Protein AF-A0A7J5EAX3-F1 (afdb_monomer)

Radius of gyration: 23.82 Å; Cα contacts (8 Å, |Δi|>4): 60; chains: 1; bounding box: 73×25×52 Å

pLDDT: mean 86.67, std 15.31, range [52.47, 98.12]

Mean predicted aligned error: 9.85 Å

Sequence (84 aa):
MRKYLFPFLMIVLLFQFTSAQNIPEGYKKIKELGGIEEYKMESNDLTVLLMEDHSAPVLTFLVTYLVGSKNEVTGTTGATHILE

Structure (mmCIF, N/CA/C/O backbone):
data_AF-A0A7J5EAX3-F1
#
_entry.id   AF-A0A7J5EAX3-F1
#
loop_
_atom_site.group_PDB
_atom_site.id
_atom_site.type_symbol
_atom_site.label_atom_id
_atom_site.label_alt_id
_atom_site.label_comp_id
_atom_site.label_asym_id
_atom_site.label_entity_id
_atom_site.label_seq_id
_atom_site.pdbx_PDB_ins_code
_atom_site.Cartn_x
_atom_site.Cartn_y
_atom_site.Cartn_z
_atom_site.occupancy
_atom_site.B_iso_or_equiv
_atom_site.auth_seq_id
_atom_site.auth_comp_id
_atom_site.auth_asym_id
_atom_site.auth_atom_id
_atom_site.pdbx_PDB_model_num
ATOM 1 N N . MET A 1 1 ? 47.592 1.146 -33.871 1.00 55.59 1 MET A N 1
ATOM 2 C CA . MET A 1 1 ? 46.806 1.341 -32.627 1.00 55.59 1 MET A CA 1
ATOM 3 C C . MET A 1 1 ? 45.283 1.202 -32.797 1.00 55.59 1 MET A C 1
ATOM 5 O O . MET A 1 1 ? 44.611 0.956 -31.811 1.00 55.59 1 MET A O 1
ATOM 9 N N . ARG A 1 2 ? 44.710 1.260 -34.015 1.00 58.91 2 ARG A N 1
ATOM 10 C CA . ARG A 1 2 ? 43.244 1.199 -34.243 1.00 58.91 2 ARG A CA 1
ATOM 11 C C . ARG A 1 2 ? 42.586 -0.188 -34.061 1.00 58.91 2 ARG A C 1
ATOM 13 O O . ARG A 1 2 ? 41.370 -0.267 -33.961 1.00 58.91 2 ARG A O 1
ATOM 20 N N . LYS A 1 3 ? 43.373 -1.274 -34.010 1.00 56.91 3 LYS A N 1
ATOM 21 C CA . LYS A 1 3 ? 42.877 -2.670 -33.958 1.00 56.91 3 LYS A CA 1
ATOM 22 C C . LYS A 1 3 ? 42.416 -3.123 -32.561 1.00 56.91 3 LYS A C 1
ATOM 24 O O . LYS A 1 3 ? 41.574 -4.003 -32.472 1.00 56.91 3 LYS A O 1
ATOM 29 N N . TYR A 1 4 ? 42.912 -2.485 -31.498 1.00 61.66 4 TYR A N 1
ATOM 30 C CA . TYR A 1 4 ? 42.467 -2.720 -30.113 1.00 61.66 4 TYR A CA 1
ATOM 31 C C . TYR A 1 4 ? 41.398 -1.719 -29.651 1.00 61.66 4 TYR A C 1
ATOM 33 O O . TYR A 1 4 ? 40.772 -1.919 -28.618 1.00 61.66 4 TYR A O 1
ATOM 41 N N . LEU A 1 5 ? 41.149 -0.667 -30.440 1.00 60.00 5 LEU A N 1
ATOM 42 C CA . LEU A 1 5 ? 40.130 0.345 -30.155 1.00 60.00 5 LEU A CA 1
ATOM 43 C C . LEU A 1 5 ? 38.707 -0.211 -30.334 1.00 60.00 5 LEU A C 1
ATOM 45 O O . LEU A 1 5 ? 37.808 0.145 -29.587 1.00 60.00 5 LEU A O 1
ATOM 49 N N . PHE A 1 6 ? 38.515 -1.112 -31.302 1.00 61.09 6 PHE A N 1
ATOM 50 C CA . PHE A 1 6 ? 37.219 -1.720 -31.618 1.00 61.09 6 PHE A CA 1
ATOM 51 C C . PHE A 1 6 ? 36.696 -2.691 -30.538 1.00 61.09 6 PHE A C 1
ATOM 53 O O . PHE A 1 6 ? 35.555 -2.519 -30.114 1.00 61.09 6 PHE A O 1
ATOM 60 N N . PRO A 1 7 ? 37.486 -3.663 -30.026 1.00 63.62 7 PRO A N 1
ATOM 61 C CA . 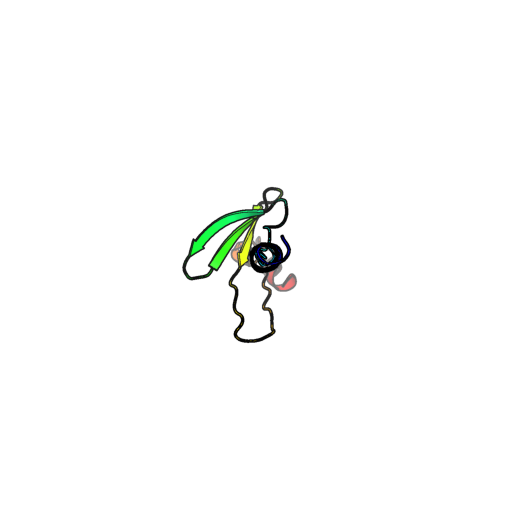PRO A 1 7 ? 37.025 -4.517 -28.928 1.00 63.62 7 PRO A CA 1
ATOM 62 C C . PRO A 1 7 ? 36.857 -3.730 -27.621 1.00 63.62 7 PRO A C 1
ATOM 64 O O . PRO A 1 7 ? 35.951 -4.022 -26.849 1.00 63.62 7 PRO A O 1
ATOM 67 N N . PHE A 1 8 ? 37.665 -2.686 -27.402 1.00 66.94 8 PHE A N 1
ATOM 68 C CA . PHE A 1 8 ? 37.516 -1.784 -26.258 1.00 66.94 8 PHE A CA 1
ATOM 69 C C . PHE A 1 8 ? 36.202 -0.986 -26.318 1.00 66.94 8 PHE A C 1
ATOM 71 O O . PHE A 1 8 ? 35.476 -0.927 -25.332 1.00 66.94 8 PHE A O 1
ATOM 78 N N . LEU A 1 9 ? 35.840 -0.448 -27.489 1.00 65.81 9 LEU A N 1
ATOM 79 C CA . LEU A 1 9 ? 34.571 0.261 -27.694 1.00 65.81 9 LEU A CA 1
ATOM 80 C C . LEU A 1 9 ? 33.350 -0.663 -27.521 1.00 65.81 9 LEU A C 1
ATOM 82 O O . LEU A 1 9 ? 32.330 -0.243 -26.982 1.00 65.81 9 LEU A O 1
ATOM 86 N N . MET A 1 10 ? 33.467 -1.933 -27.925 1.00 64.62 10 MET A N 1
ATOM 87 C CA . MET A 1 10 ? 32.413 -2.946 -27.776 1.00 64.62 10 MET A CA 1
ATOM 88 C C . MET A 1 10 ? 32.192 -3.357 -26.308 1.00 64.62 10 MET A C 1
ATOM 90 O O . MET A 1 10 ? 31.055 -3.566 -25.894 1.00 64.62 10 MET A O 1
ATOM 94 N N . ILE A 1 11 ? 33.260 -3.404 -25.502 1.00 67.00 11 ILE A N 1
ATOM 95 C CA . ILE A 1 11 ? 33.198 -3.659 -24.051 1.00 67.00 11 ILE A CA 1
ATOM 96 C C . ILE A 1 11 ? 32.574 -2.475 -23.295 1.00 67.00 11 ILE A C 1
ATOM 98 O O . ILE A 1 11 ? 31.800 -2.683 -22.365 1.00 67.00 11 ILE A O 1
ATOM 102 N N . VAL A 1 12 ? 32.850 -1.236 -23.716 1.00 67.06 12 VAL A N 1
ATOM 103 C CA . VAL A 1 12 ? 32.2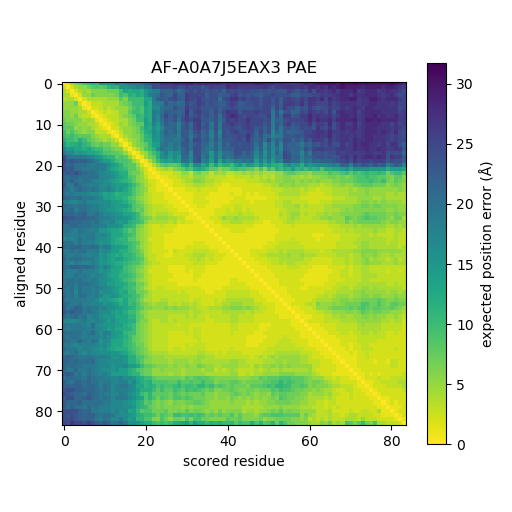38 -0.029 -23.126 1.00 67.06 12 VAL A CA 1
ATOM 104 C C . VAL A 1 12 ? 30.735 0.054 -23.434 1.00 67.06 12 VAL A C 1
ATOM 106 O O . VAL A 1 12 ? 29.962 0.461 -22.568 1.00 67.06 12 VAL A O 1
ATOM 109 N N . LEU A 1 13 ? 30.297 -0.391 -24.620 1.00 64.38 13 LEU A N 1
ATOM 110 C CA . LEU A 1 13 ? 28.872 -0.447 -24.978 1.00 64.38 13 LEU A CA 1
ATOM 111 C C . LEU A 1 13 ? 28.079 -1.481 -24.155 1.00 64.38 13 LEU A C 1
ATOM 113 O O . LEU A 1 13 ? 26.909 -1.256 -23.857 1.00 64.38 13 LEU A O 1
ATOM 117 N N . LEU A 1 14 ? 28.710 -2.591 -23.759 1.00 61.38 14 LEU A N 1
ATOM 118 C CA . LEU A 1 14 ? 28.085 -3.647 -22.948 1.00 61.38 14 LEU A CA 1
ATOM 119 C C . LEU A 1 14 ? 27.798 -3.214 -21.498 1.00 61.38 14 LEU A C 1
ATOM 121 O O . LEU A 1 14 ? 26.955 -3.817 -20.841 1.00 61.38 14 LEU A O 1
ATOM 125 N N . PHE A 1 15 ? 28.447 -2.153 -21.008 1.00 58.38 15 PHE A N 1
ATOM 126 C CA . PHE A 1 15 ? 28.253 -1.631 -19.649 1.00 58.38 15 PHE A CA 1
ATOM 127 C C . PHE A 1 15 ? 27.026 -0.715 -19.489 1.00 58.38 15 PHE A C 1
ATOM 129 O O . PHE A 1 15 ? 26.714 -0.311 -18.375 1.00 58.38 15 PHE A O 1
ATOM 136 N N . GLN A 1 16 ? 26.333 -0.360 -20.577 1.00 56.06 16 GLN A N 1
ATOM 137 C CA . GLN A 1 16 ? 25.251 0.638 -20.559 1.00 56.06 16 GLN A CA 1
ATOM 138 C C . GLN A 1 16 ? 23.851 0.054 -20.265 1.00 56.06 16 GLN A C 1
ATOM 140 O O . GLN A 1 16 ? 22.878 0.799 -20.251 1.00 56.06 16 GLN A O 1
ATOM 145 N N . PHE A 1 17 ? 23.725 -1.257 -20.020 1.00 56.38 17 PHE A N 1
ATOM 146 C CA . PHE A 1 17 ? 22.430 -1.949 -19.874 1.00 56.38 17 PHE A CA 1
ATOM 147 C C . PHE A 1 17 ? 22.078 -2.364 -18.437 1.00 56.38 17 PHE A C 1
ATOM 149 O O . PHE A 1 17 ? 21.393 -3.361 -18.223 1.00 56.38 17 PHE A O 1
ATOM 156 N N . THR A 1 18 ? 22.502 -1.611 -17.423 1.00 52.47 18 THR A N 1
ATOM 157 C CA . THR A 1 18 ? 22.009 -1.819 -16.052 1.00 52.47 18 THR A CA 1
ATOM 158 C C . THR A 1 18 ? 20.860 -0.855 -15.758 1.00 52.47 18 THR A C 1
ATOM 160 O O . THR A 1 18 ? 21.036 0.141 -15.058 1.00 52.47 18 THR A O 1
ATOM 163 N N . SER A 1 19 ? 19.671 -1.125 -16.297 1.00 52.88 19 SER A N 1
ATOM 164 C CA . SER A 1 19 ? 18.443 -0.490 -15.804 1.00 52.88 19 SER A CA 1
ATOM 165 C C . SER A 1 19 ? 17.979 -1.223 -14.547 1.00 52.88 19 SER A C 1
ATOM 167 O O . SER A 1 19 ? 17.137 -2.110 -14.615 1.00 52.88 19 SER A O 1
ATOM 169 N N . ALA A 1 20 ? 18.544 -0.866 -13.395 1.00 58.62 20 ALA A N 1
ATOM 170 C CA . ALA A 1 20 ? 17.884 -1.124 -12.121 1.00 58.62 20 ALA A CA 1
ATOM 171 C C . ALA A 1 20 ? 16.889 0.021 -11.886 1.00 58.62 20 ALA A C 1
ATOM 173 O O . ALA A 1 20 ? 17.291 1.187 -11.862 1.00 58.62 20 ALA A O 1
ATOM 174 N N . GLN A 1 21 ? 15.596 -0.278 -11.749 1.00 67.31 21 GLN A N 1
ATOM 175 C CA . GLN A 1 21 ? 14.653 0.711 -11.230 1.00 67.31 21 GLN A CA 1
ATOM 176 C C . GLN A 1 21 ? 15.064 1.021 -9.788 1.00 67.31 21 GLN A C 1
ATOM 178 O O . GLN A 1 21 ? 15.076 0.142 -8.929 1.00 67.31 21 GLN A O 1
ATOM 183 N N . ASN A 1 22 ? 15.460 2.267 -9.533 1.00 83.69 22 ASN A N 1
ATOM 184 C CA . ASN A 1 22 ? 15.747 2.701 -8.174 1.00 83.69 22 ASN A CA 1
ATOM 185 C C . ASN A 1 22 ? 14.434 2.757 -7.390 1.00 83.69 22 ASN A C 1
ATOM 187 O O . ASN A 1 22 ? 13.431 3.269 -7.892 1.00 83.69 22 ASN A O 1
ATOM 191 N N . ILE A 1 23 ? 14.458 2.256 -6.155 1.00 88.00 23 ILE A N 1
ATOM 192 C CA . ILE A 1 23 ? 13.343 2.419 -5.222 1.00 88.00 23 ILE A CA 1
ATOM 193 C C . ILE A 1 23 ? 13.140 3.930 -5.010 1.00 88.00 23 ILE A C 1
ATOM 195 O O . ILE A 1 23 ? 14.129 4.629 -4.762 1.00 88.00 23 ILE A O 1
ATOM 199 N N . PRO A 1 24 ? 11.906 4.455 -5.125 1.00 90.44 24 PRO A N 1
ATOM 200 C CA . PRO A 1 24 ? 11.642 5.867 -4.882 1.00 90.44 24 PRO A CA 1
ATOM 201 C C . PRO A 1 24 ? 12.079 6.301 -3.478 1.00 90.44 24 PRO A C 1
ATOM 203 O O . PRO A 1 24 ? 12.036 5.519 -2.526 1.00 90.44 24 PRO A O 1
ATOM 206 N N . GLU A 1 25 ? 12.473 7.566 -3.343 1.00 93.31 25 GLU A N 1
ATOM 207 C CA . GLU A 1 25 ? 12.893 8.129 -2.058 1.00 93.31 25 GLU A C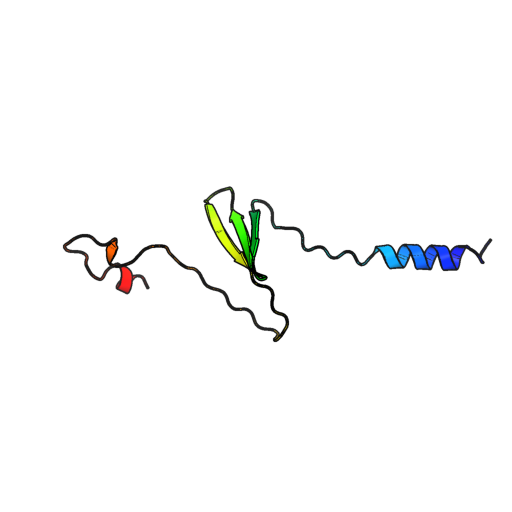A 1
ATOM 208 C C . GLU A 1 25 ? 11.792 7.978 -0.989 1.00 93.31 25 GLU A C 1
ATOM 210 O O . GLU A 1 25 ? 10.603 8.146 -1.268 1.00 93.31 25 GLU A O 1
ATOM 215 N N . GLY A 1 26 ? 12.193 7.639 0.240 1.00 94.81 26 GLY A N 1
ATOM 216 C CA . GLY A 1 26 ? 11.289 7.461 1.382 1.00 94.81 26 GLY A CA 1
ATOM 217 C C . GLY A 1 26 ? 10.597 6.098 1.466 1.00 94.81 26 GLY A C 1
ATOM 218 O O . GLY A 1 26 ? 9.862 5.862 2.427 1.00 94.81 26 GLY A O 1
ATOM 219 N N . TYR A 1 27 ? 10.829 5.193 0.508 1.00 96.44 27 TYR A N 1
ATOM 220 C CA . TYR A 1 27 ? 10.383 3.804 0.589 1.00 96.44 27 TYR A CA 1
ATOM 221 C C . TYR A 1 27 ? 11.517 2.869 0.990 1.00 96.44 27 TYR A C 1
ATOM 223 O O . TYR A 1 27 ? 12.616 2.893 0.437 1.00 96.44 27 TYR A O 1
ATOM 231 N N . LYS A 1 28 ? 11.205 1.961 1.911 1.00 96.62 28 LYS A N 1
ATOM 232 C CA . LYS A 1 28 ? 12.100 0.904 2.366 1.00 96.62 28 LYS A CA 1
ATOM 233 C C . LYS A 1 28 ? 11.538 -0.459 1.983 1.00 96.62 28 LYS A C 1
ATOM 235 O O . LYS A 1 28 ? 10.427 -0.794 2.391 1.00 96.62 28 LYS A O 1
ATOM 240 N N . LYS A 1 29 ? 12.306 -1.266 1.241 1.00 96.56 29 LYS A N 1
ATOM 241 C CA . LYS A 1 29 ? 11.961 -2.676 0.980 1.00 96.56 29 LYS A CA 1
ATOM 242 C C . LYS A 1 29 ? 12.051 -3.465 2.290 1.00 96.56 29 LYS A C 1
ATOM 244 O O . LYS A 1 29 ? 13.066 -3.398 2.984 1.00 96.56 29 LYS A O 1
ATOM 249 N N . ILE A 1 30 ? 10.984 -4.181 2.636 1.00 97.69 30 ILE A N 1
ATOM 250 C CA . ILE A 1 30 ? 10.856 -4.941 3.887 1.00 97.69 30 ILE A CA 1
ATOM 251 C C . ILE A 1 30 ? 11.189 -6.411 3.659 1.00 97.69 30 ILE A C 1
ATOM 253 O O . ILE A 1 30 ? 12.047 -6.963 4.346 1.00 97.69 30 ILE A O 1
ATOM 257 N N . LYS A 1 31 ? 10.511 -7.051 2.705 1.00 97.12 31 LYS A N 1
ATOM 258 C CA . LYS A 1 31 ? 10.692 -8.467 2.372 1.00 97.12 31 LYS A CA 1
ATOM 259 C C . LYS A 1 31 ? 10.124 -8.773 0.992 1.00 97.12 31 LYS A C 1
ATOM 261 O O . LYS A 1 31 ? 9.441 -7.949 0.393 1.00 97.12 31 LYS A O 1
ATOM 266 N N . GLU A 1 32 ? 10.395 -9.981 0.528 1.00 97.12 32 GLU A N 1
ATOM 267 C CA . GLU A 1 32 ? 9.866 -10.520 -0.716 1.00 97.12 32 GLU A CA 1
ATOM 268 C C . GLU A 1 32 ? 9.493 -11.987 -0.500 1.00 97.12 32 GLU A C 1
ATOM 270 O O . GLU A 1 32 ? 10.244 -12.736 0.131 1.00 97.12 32 GLU A O 1
ATOM 275 N N . LEU A 1 33 ? 8.316 -12.389 -0.976 1.00 97.00 33 LEU A N 1
ATOM 276 C CA . LEU A 1 33 ? 7.860 -13.773 -0.912 1.00 97.00 33 LEU A CA 1
ATOM 277 C C . LEU A 1 33 ? 6.922 -14.068 -2.081 1.00 97.00 33 LEU A C 1
ATOM 279 O O . LEU A 1 33 ? 5.951 -13.351 -2.296 1.00 97.00 33 LEU A O 1
ATOM 283 N N . GLY A 1 34 ? 7.190 -15.151 -2.813 1.00 95.25 34 GLY A N 1
ATOM 284 C CA . GLY A 1 34 ? 6.302 -15.614 -3.884 1.00 95.25 34 GLY A CA 1
ATOM 285 C C . GLY A 1 34 ? 6.128 -14.616 -5.035 1.00 95.25 34 GLY A C 1
ATOM 286 O O . GLY A 1 34 ? 5.055 -14.579 -5.623 1.00 95.25 34 GLY A O 1
ATOM 287 N N . GLY A 1 35 ? 7.146 -13.798 -5.330 1.00 94.50 35 GLY A N 1
ATOM 288 C CA . GLY A 1 35 ? 7.081 -12.760 -6.368 1.00 94.50 35 GLY A CA 1
ATOM 289 C C . GLY A 1 35 ? 6.353 -11.480 -5.946 1.00 94.50 35 GLY A C 1
ATOM 290 O O . GLY A 1 35 ? 6.118 -10.616 -6.784 1.00 94.50 35 GLY A O 1
ATOM 291 N N . ILE A 1 36 ? 5.995 -11.354 -4.662 1.00 97.25 36 ILE A N 1
ATOM 292 C CA . ILE A 1 3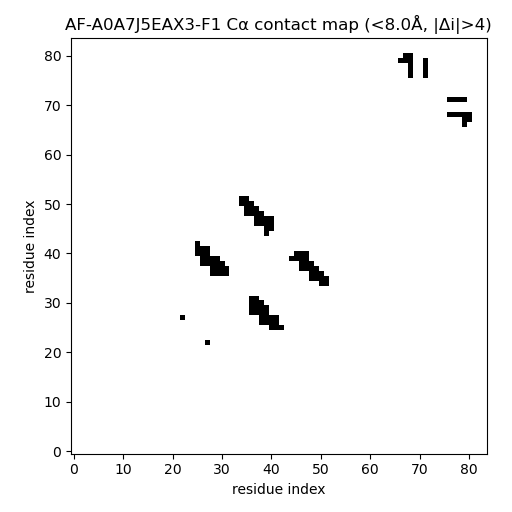6 ? 5.424 -10.136 -4.087 1.00 97.25 36 ILE A CA 1
ATOM 293 C C . ILE A 1 36 ? 6.490 -9.449 -3.238 1.00 97.25 36 ILE A C 1
ATOM 295 O O . ILE A 1 36 ? 7.016 -10.038 -2.288 1.00 97.25 36 ILE A O 1
ATOM 299 N N . GLU A 1 37 ? 6.773 -8.194 -3.555 1.00 97.31 37 GLU A N 1
ATOM 300 C CA . GLU A 1 37 ? 7.668 -7.318 -2.811 1.00 97.31 37 GLU A CA 1
ATOM 301 C C . GLU A 1 37 ? 6.866 -6.405 -1.877 1.00 97.31 37 GLU A C 1
ATOM 303 O O . GLU A 1 37 ? 5.889 -5.772 -2.281 1.00 97.31 37 GLU A O 1
ATOM 308 N N . GLU A 1 38 ? 7.286 -6.319 -0.616 1.00 97.75 38 GLU A N 1
ATOM 309 C CA . GLU A 1 38 ? 6.699 -5.418 0.375 1.00 97.75 38 GLU A CA 1
ATOM 310 C C . GLU A 1 38 ? 7.606 -4.208 0.601 1.00 97.75 38 GLU A C 1
ATOM 312 O O . GLU A 1 38 ? 8.792 -4.352 0.916 1.00 97.75 38 GLU A O 1
ATOM 317 N N . TYR A 1 39 ? 7.021 -3.015 0.520 1.00 97.62 39 TYR A N 1
ATOM 318 C CA . TYR A 1 39 ? 7.667 -1.742 0.819 1.00 97.62 39 TYR A CA 1
ATOM 319 C C . TYR A 1 39 ? 6.909 -0.985 1.905 1.00 97.62 39 TYR A C 1
ATOM 321 O O . TYR A 1 39 ? 5.684 -1.061 2.003 1.00 97.62 39 TYR A O 1
ATOM 329 N N . LYS A 1 40 ? 7.643 -0.200 2.693 1.00 97.94 40 LYS A N 1
ATOM 330 C CA . LYS A 1 40 ? 7.097 0.691 3.718 1.00 97.94 40 LYS A CA 1
ATOM 331 C C . LYS A 1 40 ? 7.532 2.125 3.449 1.00 97.94 40 LYS A C 1
ATOM 333 O O . LYS A 1 40 ? 8.722 2.366 3.254 1.00 97.94 40 LYS A O 1
ATOM 338 N N . MET A 1 41 ? 6.588 3.059 3.458 1.00 97.81 41 MET A N 1
ATOM 339 C CA . MET A 1 41 ? 6.883 4.489 3.414 1.00 97.81 41 MET A CA 1
ATOM 340 C C . MET A 1 41 ? 7.257 4.976 4.813 1.00 97.81 41 MET A C 1
ATOM 342 O O . MET A 1 41 ? 6.477 4.835 5.753 1.00 97.81 41 MET A O 1
ATOM 346 N N . GLU A 1 42 ? 8.444 5.557 4.957 1.00 96.75 42 GLU A N 1
ATOM 347 C CA . GLU A 1 42 ? 9.003 5.907 6.270 1.00 96.75 42 GLU A CA 1
ATOM 348 C C . GLU A 1 42 ? 8.273 7.075 6.953 1.00 96.75 42 GLU A C 1
ATOM 350 O O . GLU A 1 42 ? 8.315 7.194 8.173 1.00 96.75 42 GLU A O 1
ATOM 355 N N . SER A 1 43 ? 7.586 7.936 6.194 1.00 97.69 43 SER A N 1
ATOM 356 C CA . SER A 1 43 ? 6.939 9.140 6.735 1.00 97.69 43 SER A CA 1
ATOM 357 C C . SER A 1 43 ? 5.532 8.923 7.297 1.00 97.69 43 SER A C 1
ATOM 359 O O . SER A 1 43 ? 5.076 9.739 8.096 1.00 97.69 43 SER A O 1
ATOM 361 N N . ASN A 1 44 ? 4.816 7.881 6.864 1.00 96.81 44 ASN A N 1
ATOM 362 C CA . ASN A 1 44 ? 3.407 7.668 7.219 1.00 96.81 44 ASN A CA 1
ATOM 363 C C . ASN A 1 44 ? 3.005 6.193 7.363 1.00 96.81 44 ASN A C 1
ATOM 365 O O . ASN A 1 44 ? 1.815 5.890 7.444 1.00 96.81 44 ASN A O 1
ATOM 369 N N . ASP A 1 45 ? 3.973 5.277 7.347 1.00 96.69 45 ASP A N 1
ATOM 370 C CA . ASP A 1 45 ? 3.751 3.841 7.471 1.00 96.69 45 ASP A CA 1
ATOM 371 C C . ASP A 1 45 ? 2.859 3.215 6.380 1.00 96.69 45 ASP A C 1
ATOM 373 O O . ASP A 1 45 ? 2.347 2.102 6.559 1.00 96.69 45 ASP A O 1
ATOM 377 N N . LEU A 1 46 ? 2.700 3.854 5.216 1.00 97.75 46 LEU A N 1
ATOM 378 C CA . LEU A 1 46 ? 2.013 3.231 4.085 1.00 97.75 46 LEU A CA 1
ATOM 379 C C . LEU A 1 46 ? 2.745 1.950 3.672 1.00 97.75 46 LEU A C 1
ATOM 381 O O . LEU A 1 46 ? 3.954 1.951 3.445 1.00 97.75 46 LEU A O 1
ATOM 385 N N . THR A 1 47 ? 1.999 0.852 3.574 1.00 98.12 47 THR A N 1
ATOM 386 C CA . THR A 1 47 ? 2.518 -0.433 3.091 1.00 98.12 47 THR A CA 1
ATOM 387 C C . THR A 1 47 ? 2.126 -0.598 1.632 1.00 98.12 47 THR A C 1
ATOM 389 O O . THR A 1 47 ? 0.951 -0.464 1.296 1.00 98.12 47 THR A O 1
ATOM 392 N N . VAL A 1 48 ? 3.103 -0.883 0.777 1.00 97.50 48 VAL A N 1
ATOM 393 C CA . VAL A 1 48 ? 2.901 -1.133 -0.651 1.00 97.50 48 VAL A CA 1
ATOM 394 C C . VAL A 1 48 ? 3.293 -2.573 -0.938 1.00 97.50 48 VAL A C 1
ATOM 396 O O . VAL A 1 48 ? 4.392 -2.998 -0.586 1.00 97.50 48 VAL A O 1
ATOM 399 N N . LEU A 1 49 ? 2.384 -3.311 -1.569 1.00 97.62 49 LEU A N 1
ATOM 400 C CA . LEU A 1 49 ? 2.635 -4.653 -2.079 1.00 97.62 49 LEU A CA 1
ATOM 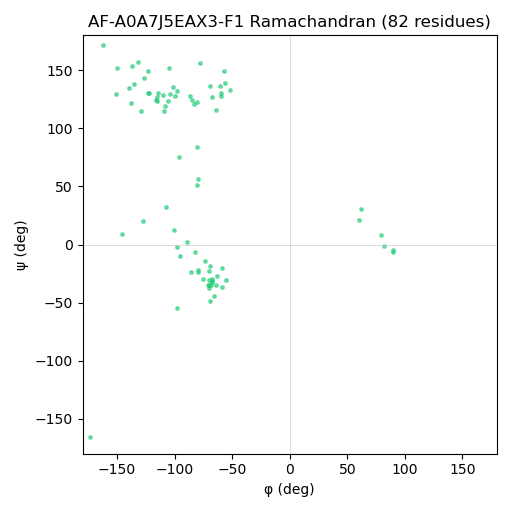401 C C . LEU A 1 49 ? 2.697 -4.571 -3.599 1.00 97.62 49 LEU A C 1
ATOM 403 O O . LEU A 1 49 ? 1.726 -4.154 -4.232 1.00 97.62 49 LEU A O 1
ATOM 407 N N . LEU A 1 50 ? 3.841 -4.941 -4.165 1.00 96.50 50 LEU A N 1
ATOM 408 C CA . LEU A 1 50 ? 4.085 -4.923 -5.600 1.00 96.50 50 LEU A CA 1
ATOM 409 C C . LEU A 1 50 ? 4.281 -6.352 -6.097 1.00 96.50 50 LEU A C 1
ATOM 411 O O . LEU A 1 50 ? 5.060 -7.111 -5.531 1.00 96.50 50 LEU A O 1
ATOM 415 N N . MET A 1 51 ? 3.573 -6.704 -7.163 1.00 96.56 51 MET A N 1
ATOM 416 C CA . MET A 1 51 ? 3.771 -7.942 -7.904 1.00 96.56 51 MET A CA 1
ATOM 417 C C . MET A 1 51 ? 3.907 -7.566 -9.373 1.00 96.56 51 MET A C 1
ATOM 419 O O . MET A 1 51 ? 2.970 -7.030 -9.965 1.00 96.56 51 MET A O 1
ATOM 423 N N . GLU A 1 52 ? 5.085 -7.799 -9.936 1.00 94.56 52 GLU A N 1
ATOM 424 C CA . GLU A 1 52 ? 5.375 -7.484 -11.329 1.00 94.56 52 GLU A CA 1
ATOM 425 C C . GLU A 1 52 ? 4.924 -8.640 -12.235 1.00 94.56 52 GLU A C 1
ATOM 427 O O . GLU A 1 52 ? 5.332 -9.786 -12.046 1.00 94.56 52 GLU A O 1
ATOM 432 N N . ASP A 1 53 ? 4.075 -8.341 -13.222 1.00 94.81 53 ASP A N 1
ATOM 433 C CA . ASP A 1 53 ? 3.621 -9.292 -14.240 1.00 94.81 53 ASP A CA 1
ATOM 434 C C . ASP A 1 53 ? 3.601 -8.618 -15.621 1.00 94.81 53 ASP A C 1
ATOM 436 O O . ASP A 1 53 ? 2.917 -7.619 -15.833 1.00 94.81 53 ASP A O 1
ATOM 440 N N . HIS A 1 54 ? 4.351 -9.190 -16.567 1.00 95.06 54 HIS A N 1
ATOM 441 C CA . HIS A 1 54 ? 4.473 -8.713 -17.951 1.00 95.06 54 HIS A CA 1
ATOM 442 C C . HIS A 1 54 ? 3.604 -9.503 -18.940 1.00 95.06 54 HIS A C 1
ATOM 444 O O . HIS A 1 54 ? 3.793 -9.395 -20.153 1.00 95.06 54 HIS A O 1
ATOM 450 N N . SER A 1 55 ? 2.667 -10.325 -18.455 1.00 96.00 55 SER A N 1
ATOM 451 C CA . SER A 1 55 ? 1.783 -11.144 -19.294 1.00 96.00 55 SER A CA 1
ATOM 452 C C . SER A 1 55 ? 0.853 -10.318 -20.196 1.00 96.00 55 SER A C 1
ATOM 454 O O . SER A 1 55 ? 0.470 -10.778 -21.276 1.00 96.00 55 SER A O 1
ATOM 456 N N . ALA A 1 56 ? 0.522 -9.088 -19.790 1.00 97.06 56 ALA A N 1
ATOM 457 C CA . ALA A 1 56 ? -0.278 -8.135 -20.552 1.00 97.06 56 ALA A CA 1
ATOM 458 C C . ALA A 1 56 ? 0.117 -6.679 -20.221 1.00 97.06 56 ALA A C 1
ATOM 460 O O . ALA A 1 56 ? 0.538 -6.400 -19.101 1.00 97.06 56 ALA A O 1
ATOM 461 N N . PRO A 1 57 ? -0.053 -5.716 -21.150 1.00 96.75 57 PRO A N 1
ATOM 462 C CA . PRO A 1 57 ? 0.276 -4.304 -20.931 1.00 96.75 57 PRO A CA 1
ATOM 463 C C . PRO A 1 57 ? -0.826 -3.576 -20.136 1.00 96.75 57 PRO A C 1
ATOM 465 O O . PRO A 1 57 ? -1.405 -2.594 -20.601 1.00 96.75 57 PRO A O 1
ATOM 468 N N . VAL A 1 58 ? -1.157 -4.087 -18.952 1.00 96.94 58 VAL A N 1
ATOM 469 C CA . VAL A 1 58 ? -2.182 -3.547 -18.045 1.00 96.94 58 VAL A CA 1
ATOM 470 C C . VAL A 1 58 ? -1.625 -3.450 -16.626 1.00 96.94 58 VAL A C 1
ATOM 472 O O . VAL A 1 58 ? -0.688 -4.158 -16.277 1.00 96.94 58 VAL A O 1
ATOM 475 N N . LEU A 1 59 ? -2.213 -2.587 -15.795 1.00 96.62 59 LEU A N 1
ATOM 476 C CA . LEU A 1 59 ? -1.893 -2.497 -14.369 1.00 96.62 59 LEU A CA 1
ATOM 477 C C . LEU A 1 59 ? -3.168 -2.625 -13.539 1.00 96.62 59 LEU A C 1
ATOM 479 O O . LEU A 1 59 ? -4.216 -2.105 -13.921 1.00 96.62 59 LEU A O 1
ATOM 483 N N . THR A 1 60 ? -3.065 -3.289 -12.390 1.00 97.00 60 THR A N 1
ATOM 484 C CA . THR A 1 60 ? -4.112 -3.301 -11.364 1.00 97.00 60 THR A CA 1
ATOM 485 C C . THR A 1 60 ? -3.611 -2.515 -10.165 1.00 97.00 60 THR A C 1
ATOM 487 O O . THR A 1 60 ? -2.516 -2.767 -9.672 1.00 97.00 60 THR A O 1
ATOM 490 N N . PHE A 1 61 ? -4.413 -1.566 -9.693 1.00 97.06 61 PHE A N 1
ATOM 491 C CA . PHE A 1 61 ? -4.109 -0.765 -8.515 1.00 97.06 61 PHE A CA 1
ATOM 492 C C . PHE A 1 61 ? -5.237 -0.913 -7.500 1.00 97.06 61 PHE A C 1
ATOM 494 O O . PHE A 1 61 ? -6.408 -0.771 -7.849 1.00 97.06 61 PHE A O 1
ATOM 501 N N . LEU A 1 62 ? -4.879 -1.201 -6.251 1.00 97.62 62 LEU A N 1
ATOM 502 C CA . LEU A 1 62 ? -5.827 -1.379 -5.161 1.00 97.62 62 LEU A CA 1
ATOM 503 C C . LEU A 1 62 ? -5.325 -0.631 -3.928 1.00 97.62 62 LEU A C 1
ATOM 505 O O . LEU A 1 62 ? -4.147 -0.708 -3.582 1.00 97.62 62 LEU A O 1
ATOM 509 N N . VAL A 1 63 ? -6.237 0.045 -3.235 1.00 96.94 63 VAL A N 1
ATOM 510 C CA . VAL A 1 63 ? -5.982 0.631 -1.918 1.00 96.94 63 VAL A CA 1
ATOM 511 C C . VAL A 1 63 ? -6.885 -0.076 -0.924 1.00 96.94 63 VAL A C 1
ATOM 513 O O . VAL A 1 63 ? -8.096 -0.126 -1.109 1.00 96.94 63 VAL A O 1
ATOM 516 N N . THR A 1 64 ? -6.297 -0.649 0.124 1.00 96.81 64 THR A N 1
ATOM 517 C CA . THR A 1 64 ? -7.053 -1.283 1.208 1.00 96.81 64 THR A CA 1
ATOM 518 C C . THR A 1 64 ? -6.944 -0.434 2.462 1.00 96.81 64 THR A C 1
ATOM 520 O O . THR A 1 64 ? -5.868 -0.313 3.048 1.00 96.81 64 THR A O 1
ATOM 523 N N . TYR A 1 65 ? -8.068 0.121 2.903 1.00 95.50 65 TYR A N 1
ATOM 524 C CA . TYR A 1 65 ? -8.172 0.749 4.214 1.00 95.50 65 TYR A CA 1
ATOM 525 C C . TYR A 1 65 ? -8.533 -0.314 5.250 1.00 95.50 65 TYR A C 1
ATOM 527 O O . TYR A 1 65 ? -9.503 -1.049 5.092 1.00 95.50 65 TYR A O 1
ATOM 5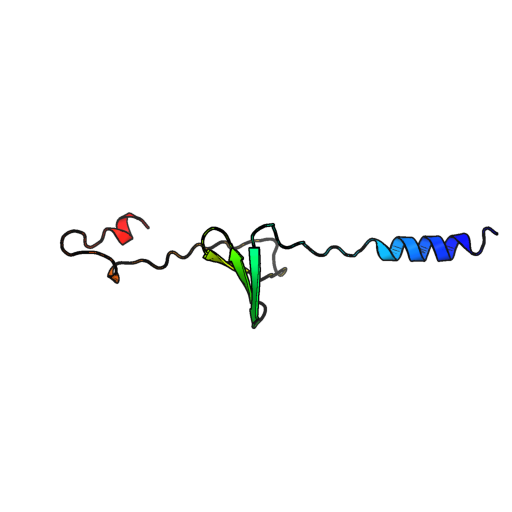35 N N . LEU A 1 66 ? -7.762 -0.401 6.335 1.00 94.94 66 LEU A N 1
ATOM 536 C CA . LEU A 1 66 ? -7.990 -1.375 7.410 1.00 94.94 66 LEU A CA 1
ATOM 537 C C . LEU A 1 66 ? -9.101 -0.915 8.376 1.00 94.94 66 LEU A C 1
ATOM 539 O O . LEU A 1 66 ? -8.911 -0.886 9.592 1.00 94.94 66 LEU A O 1
ATOM 543 N N . VAL A 1 67 ? -10.262 -0.551 7.829 1.00 95.19 67 VAL A N 1
ATOM 544 C CA . VAL A 1 67 ? -11.456 -0.082 8.545 1.00 95.19 67 VAL A CA 1
ATOM 545 C C . VAL A 1 67 ? -12.706 -0.740 7.953 1.00 95.19 67 VAL A C 1
ATOM 547 O O . VAL A 1 67 ? -12.712 -1.141 6.795 1.00 95.19 67 VAL A O 1
ATOM 550 N N . GLY A 1 68 ? -13.765 -0.879 8.744 1.00 94.94 68 GLY A N 1
ATOM 551 C CA . GLY A 1 68 ? -15.067 -1.351 8.271 1.00 94.94 68 GLY A CA 1
ATOM 552 C C . GLY A 1 68 ? -16.123 -1.254 9.366 1.00 94.94 68 GLY A C 1
ATOM 553 O O . GLY A 1 68 ? -15.873 -0.640 10.402 1.00 94.94 68 GLY A O 1
ATOM 554 N N . SER A 1 69 ? -17.269 -1.913 9.186 1.00 94.69 69 SER A N 1
ATOM 555 C CA . SER A 1 69 ? -18.406 -1.822 10.121 1.00 94.69 69 SER A CA 1
ATOM 556 C C . SER A 1 69 ? -18.053 -2.165 11.575 1.00 94.69 69 SER A C 1
ATOM 558 O O . SER A 1 69 ? -18.596 -1.582 12.507 1.00 94.69 69 SER A O 1
ATOM 560 N N . LYS A 1 70 ? -17.067 -3.048 11.796 1.00 94.88 70 LYS A N 1
ATOM 561 C CA . LYS A 1 70 ? -16.531 -3.374 13.134 1.00 94.88 70 LYS A CA 1
ATOM 562 C C . LYS A 1 70 ? -15.955 -2.167 13.894 1.00 94.88 70 LYS A C 1
ATOM 564 O O . LYS A 1 70 ? -15.739 -2.260 15.097 1.00 94.88 70 LYS A O 1
ATOM 569 N N . ASN A 1 71 ? -15.616 -1.092 13.185 1.00 96.00 71 ASN A N 1
ATOM 570 C CA . ASN A 1 71 ? -15.035 0.134 13.725 1.00 96.00 71 ASN A CA 1
ATOM 571 C C . ASN A 1 71 ? -16.087 1.232 13.953 1.00 96.00 71 ASN A C 1
ATOM 573 O O . ASN A 1 71 ? -15.736 2.312 14.422 1.00 96.00 71 ASN A O 1
ATOM 577 N N . GLU A 1 72 ? -17.351 0.982 13.612 1.00 96.44 72 GLU A N 1
ATOM 578 C CA . GLU A 1 72 ? -18.440 1.936 13.805 1.00 96.44 72 GLU A CA 1
ATOM 579 C C . GLU A 1 72 ? -18.906 1.968 15.262 1.00 96.44 72 GLU A C 1
ATOM 581 O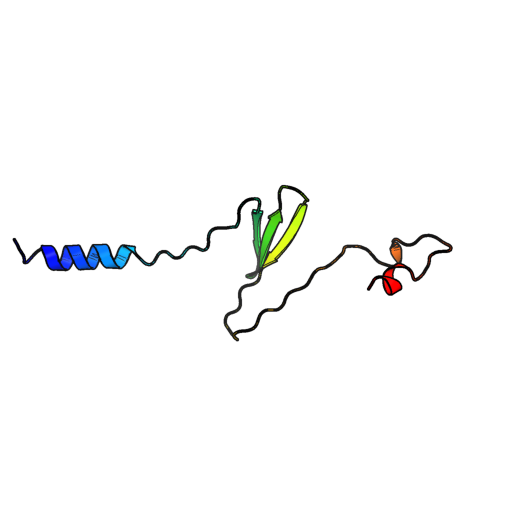 O . GLU A 1 72 ? -18.768 1.000 16.014 1.00 96.44 72 GLU A O 1
ATOM 586 N N . VAL A 1 73 ? -19.504 3.092 15.658 1.00 95.44 73 VAL A N 1
ATOM 587 C CA . VAL A 1 73 ? -20.124 3.248 16.977 1.00 95.44 73 VAL A CA 1
ATOM 588 C C . VAL A 1 73 ? -21.645 3.187 16.872 1.00 95.44 73 VAL A C 1
ATOM 590 O O . VAL A 1 73 ? -22.234 3.557 15.850 1.00 95.44 73 VAL A O 1
ATOM 593 N N . THR A 1 74 ? -22.304 2.741 17.943 1.00 95.06 74 THR A N 1
ATOM 594 C CA . THR A 1 74 ? -23.770 2.716 18.031 1.00 95.06 74 THR A CA 1
ATOM 595 C C . THR A 1 74 ? -24.352 4.088 17.692 1.00 95.06 74 THR A C 1
ATOM 597 O O . THR A 1 74 ? -23.891 5.108 18.196 1.00 95.06 74 THR A O 1
ATOM 600 N N . GLY A 1 75 ? -25.371 4.109 16.831 1.00 94.62 75 GLY A N 1
ATOM 601 C CA . GLY A 1 75 ? -25.961 5.345 16.306 1.00 94.62 75 GLY A CA 1
ATOM 602 C C . GLY A 1 75 ? -25.318 5.859 15.013 1.00 94.62 75 GLY A C 1
ATOM 603 O O . GLY A 1 75 ? -25.860 6.775 14.407 1.00 94.62 75 GLY A O 1
ATOM 604 N N . THR A 1 76 ? -24.220 5.249 14.555 1.00 93.06 76 THR A N 1
ATOM 605 C CA . THR A 1 76 ? -23.552 5.571 13.275 1.00 93.06 76 THR A CA 1
ATOM 606 C C . THR A 1 76 ? -23.328 4.342 12.391 1.00 93.06 76 THR A C 1
ATOM 608 O O . THR A 1 76 ? -22.483 4.351 11.502 1.00 93.06 76 THR A O 1
ATOM 611 N N . THR A 1 77 ? -24.073 3.261 12.632 1.00 93.50 77 THR A N 1
ATOM 612 C CA . THR A 1 77 ? -23.929 2.025 11.857 1.00 93.50 77 THR A CA 1
ATOM 613 C C . THR A 1 77 ? -24.218 2.258 10.371 1.00 93.50 77 THR A C 1
ATOM 615 O O . THR A 1 77 ? -25.208 2.911 10.042 1.00 93.50 77 THR A O 1
ATOM 618 N N . GLY A 1 78 ? -23.399 1.694 9.486 1.00 93.50 78 GLY A N 1
ATOM 619 C CA . GLY A 1 78 ? -23.464 1.874 8.034 1.00 93.50 78 GLY A CA 1
ATOM 620 C C . GLY A 1 78 ? -22.641 3.051 7.497 1.00 93.50 78 GLY A C 1
ATOM 621 O O . GLY A 1 78 ? -22.541 3.203 6.280 1.00 93.50 78 GLY A O 1
ATOM 622 N N . ALA A 1 79 ? -22.025 3.863 8.360 1.00 93.56 79 ALA A N 1
ATOM 623 C CA . ALA A 1 79 ? -21.170 4.976 7.954 1.00 93.56 79 ALA A CA 1
ATOM 624 C C . ALA A 1 79 ? -19.977 4.547 7.081 1.00 93.56 79 ALA A C 1
ATOM 626 O O . ALA A 1 79 ? -19.634 5.263 6.144 1.00 93.56 79 ALA A O 1
ATOM 627 N N . THR A 1 80 ? -19.363 3.385 7.325 1.00 92.62 80 THR A N 1
ATOM 628 C CA . THR A 1 80 ? -18.244 2.910 6.497 1.00 92.62 80 THR A CA 1
ATOM 629 C C . THR A 1 80 ? -18.683 2.496 5.100 1.00 92.62 80 THR A C 1
ATOM 631 O O . THR A 1 80 ? -17.910 2.659 4.171 1.00 92.62 80 THR A O 1
ATOM 634 N N . HIS A 1 81 ? -19.914 2.003 4.938 1.00 91.75 81 HIS A N 1
ATOM 635 C CA . HIS A 1 81 ? -20.466 1.682 3.616 1.00 91.75 81 HIS A CA 1
ATOM 636 C C . HIS A 1 81 ? -20.866 2.946 2.841 1.00 91.75 81 HIS A C 1
ATOM 638 O O . HIS A 1 81 ? -20.789 2.972 1.625 1.00 91.75 81 HIS A O 1
ATOM 644 N N . ILE A 1 82 ? -21.258 4.021 3.533 1.00 93.12 82 ILE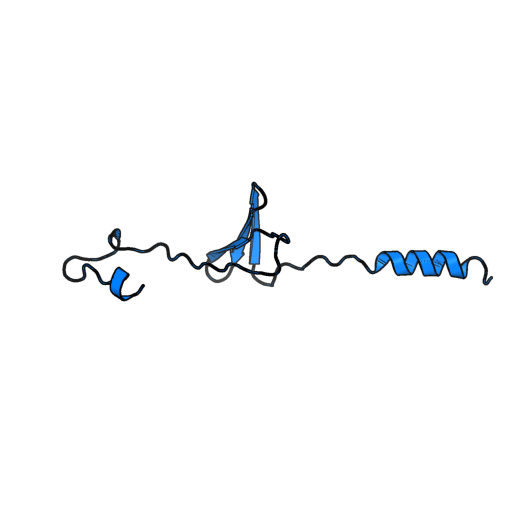 A N 1
ATOM 645 C CA . ILE A 1 82 ? -21.491 5.326 2.888 1.00 93.12 82 ILE A CA 1
ATOM 646 C C . ILE A 1 82 ? -20.181 5.938 2.365 1.00 93.12 82 ILE A C 1
ATOM 648 O O . ILE A 1 82 ? -20.210 6.715 1.415 1.00 93.12 82 ILE A O 1
ATOM 652 N N . LEU A 1 83 ? -19.053 5.630 3.009 1.00 91.38 83 LEU A N 1
ATOM 653 C CA . LEU A 1 83 ? -17.731 6.121 2.617 1.00 91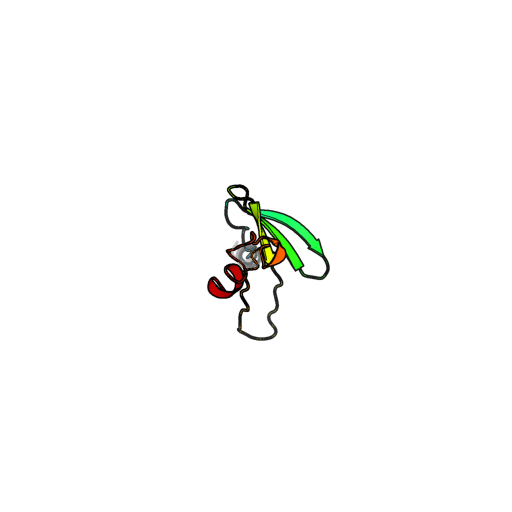.38 83 LEU A CA 1
ATOM 654 C C . LEU A 1 83 ? -17.113 5.341 1.443 1.00 91.38 83 LEU A C 1
ATOM 656 O O . LEU A 1 83 ? -16.201 5.876 0.816 1.00 91.38 83 LEU A O 1
ATOM 660 N N . GLU A 1 84 ? -17.557 4.102 1.209 1.00 83.81 84 GLU A N 1
ATOM 661 C CA . GLU A 1 84 ? -17.040 3.207 0.160 1.00 83.81 84 GLU A CA 1
ATOM 662 C C . GLU A 1 84 ? -17.107 3.818 -1.249 1.00 83.81 84 GLU A C 1
ATOM 664 O O . GLU A 1 84 ? -18.133 4.451 -1.595 1.00 83.81 84 GLU A O 1
#

Foldseek 3Di:
DVPVVVVVVVVVVVVPPPPDPDDDPQKDFDDDDPQWTWIARNPPRDIDIDHDDPPDPDDDDDDDDPDDQVPDDPVCGCVRVVVD

Solvent-accessible surface area (backbone atoms only — not comparable to full-atom values): 5768 Å² total; per-residue (Å²): 123,73,80,64,48,55,64,51,53,54,56,59,60,68,67,73,74,76,84,70,84,75,78,59,88,64,53,42,81,76,53,73,59,94,72,34,38,34,32,35,30,75,90,76,67,50,75,47,80,47,66,89,68,83,92,52,103,68,86,89,86,86,86,84,72,101,70,46,72,92,74,51,51,94,95,45,74,63,53,54,67,71,71,102

Secondary structure (DSSP, 8-state):
-TTTHHHHHHHHHHTT---PPPPPTTEEEEEEETTEEEEEETTT--EEEEE---SSS--------S--GGG--TT-TTHHHHH-

Nearest PDB structures (foldseek):
  5ejk-assembly1_D  TM=8.308E-01  e=6.733E-01  Rous sarcoma virus - Prague C
  4xh0-assembly1_A  TM=5.847E-01  e=1.582E+00  Nakaseomyces glabratus
  4e5r-assembly1_A-2  TM=7.222E-01  e=4.240E+00  Xenopus laevis
  3le4-assembly1_A-2  TM=7.166E-01  e=4.835E+00  Homo sapiens